Protein AF-A0A3A9SSH8-F1 (afdb_monomer_lite)

Sequence (149 aa):
MSDRKIDELQKLYDNPKVGTLVQEICEYYATQDGYEDNSYRDEIEPHEIVESVYGLFCLQSREQILDEFAVVQKRYPALYESVRNLSSTLLINMDYHSLEEEYARKIADYAKDTSKEEVLSHTDSFSRSSKSLSEAVDRFYSWLHSRSR

pLDDT: mean 89.4, std 11.6, range [49.56, 97.56]

Foldseek 3Di:
DDPLLVVLLVVLVVDPLADPLLSVVLVVLVVVVVCPDPPCPPPPDDPLLVLLLSLLLCLVVVVSSLSNLVVCCVRPVVSSVSCVVSSVVSVVCPPCVVVLLVSLVVLQVQFAPRDSVNLNVLSNVLCVPDPHSVSSSVVSVVVRVVGND

Radius of gyration: 15.21 Å; chains: 1; bounding box: 33×29×39 Å

Secondary structure (DSSP, 8-state):
--HHHHHHHHHHHT-TTS-HHHHHHHHHHHHHTT-TT-GGGG-SS-HHHHHHHHHHHHHHTHHHHHHHHHHHHHH-HHHHHHHHHHHHHHHH-SSHHHHHHHHHHHHHHHSTT--HHHHHHHHHHHHHHSSSHHHHHHHHHHHHHTT--

Structure (mmCIF, N/CA/C/O backbone):
data_AF-A0A3A9SSH8-F1
#
_entry.id   AF-A0A3A9SSH8-F1
#
loop_
_atom_site.group_PDB
_atom_site.id
_atom_site.type_symbol
_atom_site.label_atom_id
_atom_site.label_alt_id
_atom_site.label_comp_id
_atom_site.label_asym_id
_atom_site.label_entity_id
_atom_site.label_seq_id
_atom_site.pdbx_PDB_ins_code
_atom_site.Cartn_x
_atom_site.Cartn_y
_atom_site.Cartn_z
_atom_site.occupancy
_atom_site.B_iso_or_equiv
_atom_site.auth_seq_id
_atom_site.auth_comp_id
_atom_site.auth_asym_id
_atom_site.auth_atom_id
_atom_site.pdbx_PDB_model_num
ATOM 1 N N . MET A 1 1 ? -6.249 -8.237 -17.687 1.00 70.44 1 MET A N 1
ATOM 2 C CA . MET A 1 1 ? -4.834 -7.820 -17.545 1.00 70.44 1 MET A CA 1
ATOM 3 C C . MET A 1 1 ? -4.120 -8.091 -18.868 1.00 70.44 1 MET A C 1
ATOM 5 O O . MET A 1 1 ? -4.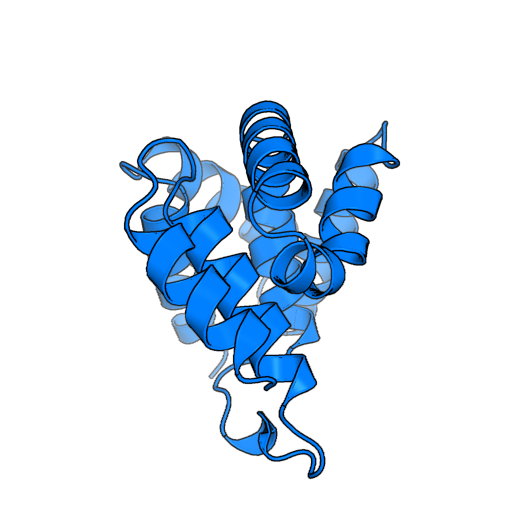424 -9.106 -19.478 1.00 70.44 1 MET A O 1
ATOM 9 N N . SER A 1 2 ? -3.243 -7.205 -19.356 1.00 79.62 2 SER A N 1
ATOM 10 C CA . SER A 1 2 ? -2.524 -7.426 -20.627 1.00 79.62 2 SER A CA 1
ATOM 11 C C . SER A 1 2 ? -1.293 -8.322 -20.446 1.00 79.62 2 SER A C 1
ATOM 13 O O . SER A 1 2 ? -0.637 -8.245 -19.408 1.00 79.62 2 SER A O 1
ATOM 15 N N . ASP A 1 3 ? -0.927 -9.098 -21.474 1.00 83.00 3 ASP A N 1
ATOM 16 C CA . ASP A 1 3 ? 0.256 -9.985 -21.461 1.00 83.00 3 ASP A CA 1
ATOM 17 C C . ASP A 1 3 ? 1.534 -9.246 -21.043 1.00 83.00 3 ASP A C 1
ATOM 19 O O . ASP A 1 3 ? 2.348 -9.743 -20.272 1.00 83.00 3 ASP A O 1
ATOM 23 N N . ARG A 1 4 ? 1.663 -7.984 -21.469 1.00 87.94 4 ARG A N 1
ATOM 24 C CA . ARG A 1 4 ? 2.789 -7.126 -21.096 1.00 87.94 4 ARG A CA 1
ATOM 25 C C . ARG A 1 4 ? 2.866 -6.853 -19.589 1.00 87.94 4 ARG A C 1
ATOM 27 O O . ARG A 1 4 ? 3.969 -6.807 -19.054 1.00 87.94 4 ARG A O 1
ATOM 34 N N . LYS A 1 5 ? 1.732 -6.644 -18.910 1.00 89.81 5 LYS A N 1
ATOM 35 C CA . LYS A 1 5 ? 1.704 -6.438 -17.451 1.00 89.81 5 LYS A CA 1
ATOM 36 C C . LYS A 1 5 ? 2.063 -7.726 -16.714 1.00 89.81 5 LYS A C 1
ATOM 38 O O . LYS A 1 5 ? 2.830 -7.662 -15.763 1.00 89.81 5 LYS A O 1
ATOM 43 N N . ILE A 1 6 ? 1.582 -8.877 -17.191 1.00 89.56 6 ILE A N 1
ATOM 44 C CA . ILE A 1 6 ? 1.922 -10.196 -16.630 1.00 89.56 6 ILE A CA 1
ATOM 45 C C . ILE A 1 6 ? 3.436 -10.441 -16.721 1.00 89.56 6 ILE A C 1
ATOM 47 O O . ILE A 1 6 ? 4.071 -10.771 -15.720 1.00 89.56 6 ILE A O 1
ATOM 51 N N . ASP A 1 7 ? 4.032 -10.202 -17.892 1.00 92.69 7 ASP A N 1
ATOM 52 C CA . ASP A 1 7 ? 5.477 -10.344 -18.107 1.00 92.69 7 ASP A CA 1
ATOM 53 C C . ASP A 1 7 ? 6.304 -9.400 -17.223 1.00 92.69 7 ASP A C 1
ATOM 55 O O . ASP A 1 7 ? 7.374 -9.762 -16.727 1.00 92.69 7 ASP A O 1
ATOM 59 N N . GLU A 1 8 ? 5.855 -8.152 -17.067 1.00 95.50 8 GLU A N 1
ATOM 60 C CA . GLU A 1 8 ? 6.511 -7.179 -16.193 1.00 95.50 8 GLU A CA 1
ATOM 61 C C . GLU A 1 8 ? 6.380 -7.578 -14.713 1.00 95.50 8 GLU A C 1
ATOM 63 O O . GLU A 1 8 ? 7.349 -7.412 -13.973 1.00 95.50 8 GLU A O 1
ATOM 68 N N . LEU A 1 9 ? 5.251 -8.169 -14.299 1.00 94.25 9 LEU A N 1
ATOM 69 C CA . LEU A 1 9 ? 4.996 -8.597 -12.918 1.00 94.25 9 LEU A CA 1
ATOM 70 C C . LEU A 1 9 ? 5.882 -9.775 -12.520 1.00 94.25 9 LEU A C 1
ATOM 72 O O . LEU A 1 9 ? 6.532 -9.731 -11.479 1.00 94.25 9 LEU A O 1
ATOM 76 N N . GLN A 1 10 ? 6.026 -10.768 -13.400 1.00 94.06 10 GLN A N 1
ATOM 77 C CA . GLN A 1 10 ? 6.967 -11.873 -13.189 1.00 94.06 10 GLN A CA 1
ATOM 78 C C . GLN A 1 10 ? 8.399 -11.364 -12.973 1.00 94.06 10 GLN A C 1
ATOM 80 O O . GLN A 1 10 ? 9.085 -11.783 -12.046 1.00 94.06 10 GLN A O 1
ATOM 85 N N . LYS A 1 11 ? 8.837 -10.391 -13.783 1.00 95.88 11 LYS A N 1
ATOM 86 C CA . LYS A 1 11 ? 10.169 -9.774 -13.651 1.00 95.88 11 LYS A CA 1
ATOM 87 C C . LYS A 1 11 ? 10.299 -8.858 -12.433 1.00 95.88 11 LYS A C 1
ATOM 89 O O . LYS A 1 11 ? 11.426 -8.510 -12.069 1.00 95.88 11 LYS A O 1
ATOM 94 N N . LEU A 1 12 ? 9.188 -8.379 -11.878 1.00 96.38 12 LEU A N 1
ATOM 95 C CA . LEU A 1 12 ? 9.169 -7.530 -10.694 1.00 96.38 12 LEU A CA 1
ATOM 96 C C . LEU A 1 12 ? 9.462 -8.355 -9.438 1.00 96.38 12 LEU A C 1
ATOM 98 O O . LEU A 1 12 ? 10.290 -7.921 -8.639 1.00 96.38 12 LEU A O 1
ATOM 102 N N . TYR A 1 13 ? 8.860 -9.543 -9.305 1.00 94.75 13 TYR A N 1
ATOM 103 C CA . TYR A 1 13 ? 9.079 -10.433 -8.156 1.00 94.75 13 TYR A CA 1
ATOM 104 C C . TYR A 1 13 ? 10.546 -10.843 -7.986 1.00 94.75 13 TYR A C 1
ATOM 106 O O . TYR A 1 13 ? 11.044 -10.931 -6.865 1.00 94.75 13 TYR A O 1
ATOM 114 N N . ASP A 1 14 ? 11.270 -11.006 -9.096 1.00 94.12 14 ASP A N 1
ATOM 115 C CA . ASP A 1 14 ? 12.699 -11.339 -9.089 1.00 94.12 14 ASP A CA 1
ATOM 116 C C . ASP A 1 14 ? 13.620 -10.126 -8.836 1.00 94.12 14 ASP A C 1
ATOM 118 O O . ASP A 1 14 ? 14.847 -10.269 -8.801 1.00 94.12 14 ASP A O 1
ATOM 122 N N . ASN A 1 15 ? 13.085 -8.905 -8.703 1.00 94.38 15 ASN A N 1
ATOM 123 C CA . ASN A 1 15 ? 13.900 -7.701 -8.569 1.00 94.38 15 ASN A CA 1
ATOM 124 C C . ASN A 1 15 ? 14.200 -7.377 -7.095 1.00 94.38 15 ASN A C 1
ATOM 126 O O . ASN A 1 15 ? 13.335 -6.852 -6.397 1.00 94.38 15 ASN A O 1
ATOM 130 N N . PRO A 1 16 ? 15.455 -7.539 -6.630 1.00 94.00 16 PRO A N 1
ATOM 131 C CA . PRO A 1 16 ? 15.810 -7.329 -5.225 1.00 94.00 16 PRO A CA 1
ATOM 132 C C . PRO A 1 16 ? 15.789 -5.853 -4.798 1.00 94.00 16 PRO A C 1
ATOM 134 O O . PRO A 1 16 ? 16.037 -5.551 -3.636 1.00 94.00 16 PRO A O 1
ATOM 137 N N . LYS A 1 17 ? 15.572 -4.920 -5.736 1.00 95.25 17 LYS A N 1
ATOM 138 C CA . LYS A 1 17 ? 15.460 -3.482 -5.455 1.00 95.25 17 LYS A CA 1
ATOM 139 C C . LYS A 1 17 ? 14.031 -3.028 -5.180 1.00 95.25 17 LYS A C 1
ATOM 141 O O . LYS A 1 17 ? 13.840 -1.840 -4.959 1.00 95.25 17 LYS A O 1
ATOM 146 N N . VAL A 1 18 ? 13.054 -3.925 -5.280 1.00 96.19 18 VAL A N 1
ATOM 147 C CA . VAL A 1 18 ? 11.651 -3.637 -4.987 1.00 96.19 18 VAL A CA 1
ATOM 148 C C . VAL A 1 18 ? 11.223 -4.573 -3.868 1.00 96.19 18 VAL A C 1
ATOM 150 O O . VAL A 1 18 ? 11.347 -5.788 -4.005 1.00 96.19 18 VAL A O 1
ATOM 153 N N . GLY A 1 19 ? 10.778 -4.006 -2.752 1.00 94.56 19 GLY A N 1
ATOM 154 C CA . GLY A 1 19 ? 10.329 -4.746 -1.587 1.00 94.56 19 GLY A CA 1
ATOM 155 C C . GLY A 1 19 ? 8.962 -5.382 -1.813 1.00 94.56 19 GLY A C 1
ATOM 156 O O . GLY A 1 19 ? 8.176 -4.936 -2.649 1.00 94.56 19 GLY A O 1
ATOM 157 N N . THR A 1 20 ? 8.663 -6.418 -1.031 1.00 95.50 20 THR A N 1
ATOM 158 C CA . THR A 1 20 ? 7.446 -7.232 -1.177 1.00 95.50 20 THR A CA 1
ATOM 159 C C . THR A 1 20 ? 6.165 -6.398 -1.156 1.00 95.50 20 THR A C 1
ATOM 161 O O . THR A 1 20 ? 5.290 -6.633 -1.976 1.00 95.50 20 THR A O 1
ATOM 164 N N . LEU A 1 21 ? 6.084 -5.357 -0.317 1.00 96.19 21 LEU A N 1
ATOM 165 C CA . LEU A 1 21 ? 4.907 -4.480 -0.279 1.00 96.19 21 LEU A CA 1
ATOM 166 C C . LEU A 1 21 ? 4.652 -3.790 -1.630 1.00 96.19 21 L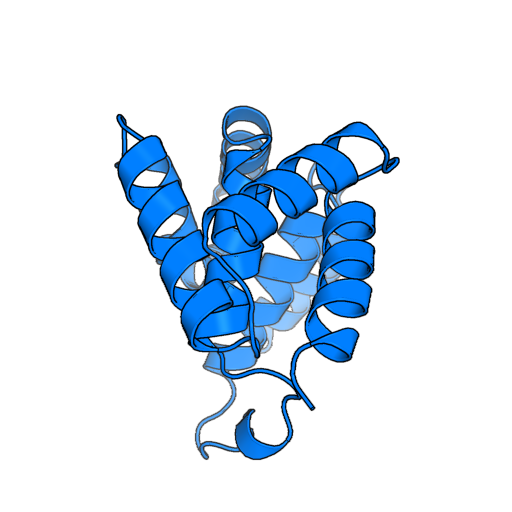EU A C 1
ATOM 168 O O . LEU A 1 21 ? 3.524 -3.752 -2.107 1.00 96.19 21 LEU A O 1
ATOM 172 N N . VAL A 1 22 ? 5.687 -3.244 -2.276 1.00 97.06 22 VAL A N 1
ATOM 173 C CA . VAL A 1 22 ? 5.515 -2.591 -3.584 1.00 97.06 22 VAL A CA 1
ATOM 174 C C . VAL A 1 22 ? 5.190 -3.619 -4.667 1.00 97.06 22 VAL A C 1
ATOM 176 O O . VAL A 1 22 ? 4.432 -3.305 -5.583 1.00 97.06 22 VAL A O 1
ATOM 179 N N . GLN A 1 23 ? 5.707 -4.846 -4.554 1.00 96.62 23 GLN A N 1
ATOM 180 C CA . GLN A 1 23 ? 5.330 -5.949 -5.443 1.00 96.62 23 GLN A CA 1
ATOM 181 C C . GLN A 1 23 ? 3.837 -6.293 -5.307 1.00 96.62 23 GLN A C 1
ATOM 183 O O . GLN A 1 23 ? 3.141 -6.321 -6.320 1.00 96.62 23 GLN A O 1
ATOM 188 N N . GLU A 1 24 ? 3.342 -6.465 -4.077 1.00 94.94 24 GLU A N 1
ATOM 189 C CA . GLU A 1 24 ? 1.926 -6.721 -3.764 1.00 94.94 24 GLU A CA 1
ATOM 190 C C . GLU A 1 24 ? 1.018 -5.600 -4.279 1.00 94.94 24 GLU A C 1
ATOM 192 O O . GLU A 1 24 ? 0.015 -5.859 -4.938 1.00 94.94 24 GLU A O 1
ATOM 197 N N . ILE A 1 25 ? 1.398 -4.338 -4.055 1.00 95.62 25 ILE A N 1
ATOM 198 C CA . ILE A 1 25 ? 0.650 -3.181 -4.562 1.00 95.62 25 ILE A CA 1
ATOM 199 C C . ILE A 1 25 ? 0.605 -3.197 -6.096 1.00 95.62 25 ILE A C 1
ATOM 201 O O . ILE A 1 25 ? -0.450 -2.972 -6.688 1.00 95.62 25 ILE A O 1
ATOM 205 N N . CYS A 1 26 ? 1.728 -3.472 -6.767 1.00 95.06 26 CYS A N 1
ATOM 206 C CA . CYS A 1 26 ? 1.750 -3.556 -8.229 1.00 95.06 26 CYS A CA 1
ATOM 207 C C . CYS A 1 26 ? 0.852 -4.682 -8.752 1.00 95.06 26 CYS A C 1
ATOM 209 O O . CYS A 1 26 ? 0.164 -4.485 -9.752 1.00 95.06 26 CYS A O 1
ATOM 211 N N . GLU A 1 27 ? 0.840 -5.838 -8.088 1.00 94.00 27 GLU A N 1
ATOM 212 C CA . GLU A 1 27 ? -0.051 -6.952 -8.415 1.00 94.00 27 GLU A CA 1
ATOM 213 C C . GLU A 1 27 ? -1.524 -6.569 -8.237 1.00 94.00 27 GLU A C 1
ATOM 215 O O . GLU A 1 27 ? -2.314 -6.719 -9.174 1.00 94.00 27 GLU A O 1
ATOM 220 N N . TYR A 1 28 ? -1.883 -6.012 -7.078 1.00 92.38 28 TYR A N 1
ATOM 221 C CA . TYR A 1 28 ? -3.247 -5.593 -6.758 1.00 92.38 28 TYR A CA 1
ATOM 222 C C . TYR A 1 28 ? -3.804 -4.627 -7.814 1.00 92.38 28 TYR A C 1
ATOM 224 O O . TYR A 1 28 ? -4.794 -4.926 -8.480 1.00 92.38 28 TYR A O 1
ATOM 232 N N . TYR A 1 29 ? -3.118 -3.512 -8.077 1.00 91.31 29 TYR A N 1
ATOM 233 C CA . TYR A 1 29 ? -3.609 -2.527 -9.050 1.00 91.31 29 TYR A CA 1
ATOM 234 C C . TYR A 1 29 ? -3.582 -3.051 -10.496 1.00 91.31 29 TYR A C 1
ATOM 236 O O . TYR A 1 29 ? -4.448 -2.717 -11.305 1.00 91.31 29 TYR A O 1
ATOM 244 N N . ALA A 1 30 ? -2.604 -3.884 -10.865 1.00 91.00 30 ALA A N 1
ATOM 245 C CA . ALA A 1 30 ? -2.535 -4.409 -12.227 1.00 91.00 30 ALA A CA 1
ATOM 246 C C . ALA A 1 30 ? -3.611 -5.472 -12.509 1.00 91.00 30 ALA A C 1
ATOM 248 O O . ALA A 1 30 ? -4.021 -5.633 -13.666 1.00 91.00 30 ALA A O 1
ATOM 249 N N . THR A 1 31 ? -4.049 -6.212 -11.484 1.00 86.50 31 THR A N 1
ATOM 250 C CA . THR A 1 31 ? -5.136 -7.197 -11.598 1.00 86.50 31 THR A CA 1
ATOM 251 C C . THR A 1 31 ? -6.501 -6.515 -11.646 1.00 86.50 31 THR A C 1
ATOM 253 O O . THR A 1 31 ? -7.344 -6.946 -12.436 1.00 86.50 31 THR A O 1
ATOM 256 N N . GLN A 1 32 ? -6.675 -5.390 -10.940 1.00 78.69 32 GLN A N 1
ATOM 257 C CA . GLN A 1 32 ? -7.874 -4.549 -11.019 1.00 78.69 32 GLN A CA 1
ATOM 258 C C . GLN A 1 32 ? -8.205 -4.082 -12.443 1.00 78.69 32 GLN A C 1
ATOM 260 O O . GLN A 1 32 ? -9.338 -4.234 -12.895 1.00 78.69 32 GLN A O 1
ATOM 265 N N . ASP A 1 33 ? -7.204 -3.635 -13.210 1.00 65.44 33 ASP A N 1
ATOM 266 C CA . ASP A 1 33 ? -7.374 -3.233 -14.619 1.00 65.44 33 ASP A CA 1
ATOM 267 C C . ASP A 1 33 ? -7.890 -4.365 -15.539 1.00 65.44 33 ASP A C 1
ATOM 269 O O . ASP A 1 33 ? -8.171 -4.144 -16.717 1.00 65.44 33 ASP A O 1
ATOM 273 N N . GLY A 1 34 ? -7.932 -5.610 -15.055 1.00 56.38 34 GLY A N 1
ATOM 274 C CA . GLY A 1 34 ? -8.396 -6.777 -15.798 1.00 56.38 34 GLY A CA 1
ATOM 275 C C . GLY A 1 34 ? -9.860 -7.154 -15.603 1.00 56.38 34 GLY A C 1
ATOM 276 O O . GLY A 1 34 ? -10.337 -8.011 -16.344 1.00 56.38 34 GLY A O 1
ATOM 277 N N . TYR A 1 35 ? -10.553 -6.565 -14.635 1.00 56.03 35 TYR A N 1
ATOM 278 C CA . TYR A 1 35 ? -11.917 -6.944 -14.291 1.00 56.03 35 TYR A CA 1
ATOM 279 C C . TYR A 1 35 ? -12.925 -6.053 -15.025 1.00 56.03 35 TYR A C 1
ATOM 281 O O . TYR A 1 35 ? -13.420 -5.055 -14.505 1.00 56.03 35 TYR A O 1
ATOM 289 N N . GLU A 1 36 ? -13.265 -6.441 -16.253 1.00 51.00 36 GLU A N 1
ATOM 290 C CA . GLU A 1 36 ? -14.314 -5.772 -17.038 1.00 51.00 36 GLU A CA 1
ATOM 291 C C . GLU A 1 36 ? -15.735 -6.000 -16.470 1.00 51.00 36 GLU A C 1
ATOM 293 O O . GLU A 1 36 ? -16.664 -5.311 -16.884 1.00 51.00 36 GLU A O 1
ATOM 298 N N . ASP A 1 37 ? -15.918 -6.911 -15.499 1.00 53.62 37 ASP A N 1
ATOM 299 C CA . ASP A 1 37 ? -17.244 -7.435 -15.118 1.00 53.62 37 ASP A CA 1
ATOM 300 C C . ASP A 1 37 ? -17.611 -7.309 -13.620 1.00 53.62 37 ASP A C 1
ATOM 302 O O . ASP A 1 37 ? -18.478 -8.018 -13.113 1.00 53.62 37 ASP A O 1
ATOM 306 N N . ASN A 1 38 ? -16.976 -6.396 -12.873 1.00 52.44 38 ASN A N 1
ATOM 307 C CA . ASN A 1 38 ? -17.255 -6.170 -11.439 1.00 52.44 38 ASN A CA 1
ATOM 308 C C . ASN A 1 38 ? -17.148 -7.427 -10.539 1.00 52.44 38 ASN A C 1
ATOM 310 O O . ASN A 1 38 ? -17.779 -7.489 -9.480 1.00 52.44 38 ASN A O 1
ATOM 314 N N . SER A 1 39 ? -16.354 -8.431 -10.922 1.00 51.72 39 SER A N 1
ATOM 315 C CA . SER A 1 39 ? -16.167 -9.680 -10.163 1.00 51.72 39 SER A CA 1
ATOM 316 C C . SER A 1 39 ? -15.342 -9.531 -8.875 1.00 51.72 39 SER A C 1
ATOM 318 O O . SER A 1 39 ? -15.104 -10.513 -8.186 1.00 51.72 39 SER A O 1
ATOM 320 N N . TYR A 1 40 ? -15.007 -8.303 -8.477 1.00 54.53 40 TYR A N 1
ATOM 321 C CA . TYR A 1 40 ? -14.432 -7.948 -7.172 1.00 54.53 40 TYR A CA 1
ATOM 322 C C . TYR A 1 40 ? -15.337 -8.282 -5.970 1.00 54.53 40 TYR A C 1
ATOM 324 O O . TYR A 1 40 ? -14.962 -8.092 -4.820 1.00 54.53 40 TYR A O 1
ATOM 332 N N . ARG A 1 41 ? -16.566 -8.755 -6.223 1.00 49.56 41 ARG A N 1
ATOM 333 C CA . ARG A 1 41 ? -17.560 -9.116 -5.199 1.00 49.56 41 ARG A CA 1
ATOM 334 C C . ARG A 1 41 ? -17.143 -10.280 -4.294 1.00 49.56 41 ARG A C 1
ATOM 336 O O . ARG A 1 41 ? -17.796 -10.469 -3.272 1.00 49.56 41 ARG A O 1
ATOM 343 N N . ASP A 1 42 ? -16.100 -11.019 -4.664 1.00 52.16 42 ASP A N 1
ATOM 344 C CA . ASP A 1 42 ? -15.536 -12.105 -3.855 1.00 52.16 42 ASP A CA 1
ATOM 345 C C . ASP A 1 42 ? -14.312 -11.666 -3.020 1.00 52.16 42 ASP A C 1
ATOM 347 O O . ASP A 1 42 ? -13.760 -12.482 -2.278 1.00 52.16 42 ASP A O 1
ATOM 351 N N . GLU A 1 43 ? -13.877 -10.401 -3.108 1.00 62.62 43 GLU A N 1
ATOM 352 C CA . GLU A 1 43 ? -12.819 -9.868 -2.240 1.00 62.62 43 GLU A CA 1
ATOM 353 C C . GLU A 1 43 ? -13.335 -9.691 -0.804 1.00 62.62 43 GLU A C 1
ATOM 355 O O . GLU A 1 43 ? -14.478 -9.291 -0.573 1.00 62.62 43 GLU A O 1
ATOM 360 N N . ILE A 1 44 ? -12.493 -10.036 0.177 1.00 73.44 44 ILE A N 1
ATOM 361 C CA . ILE A 1 44 ? -12.857 -10.013 1.604 1.00 73.44 44 ILE A CA 1
ATOM 362 C C . ILE A 1 44 ? -13.132 -8.564 2.052 1.00 73.44 44 ILE A C 1
ATOM 364 O O . ILE A 1 44 ? -14.087 -8.308 2.790 1.00 73.44 44 ILE A O 1
ATOM 368 N N . GLU A 1 45 ? -12.347 -7.610 1.544 1.00 82.81 45 GLU A N 1
ATOM 369 C CA . GLU A 1 45 ? -12.474 -6.179 1.805 1.00 82.81 45 GLU A CA 1
ATOM 370 C C . GLU A 1 45 ? -12.937 -5.406 0.562 1.00 82.81 45 GLU A C 1
ATOM 372 O O . GLU A 1 45 ? -12.539 -5.726 -0.556 1.00 82.81 45 GLU A O 1
ATOM 377 N N . PRO A 1 46 ? -13.696 -4.307 0.735 1.00 87.38 46 PRO A N 1
ATOM 378 C CA . PRO A 1 46 ? -13.897 -3.335 -0.333 1.00 87.38 46 PRO A CA 1
ATOM 379 C C . PRO A 1 46 ? -12.569 -2.695 -0.764 1.00 87.38 46 PRO A C 1
ATOM 381 O O . PRO A 1 46 ? -11.740 -2.364 0.085 1.00 87.38 46 PRO A O 1
ATOM 384 N N . HIS A 1 47 ? -12.409 -2.404 -2.058 1.00 87.62 47 HIS A N 1
ATOM 385 C CA . HIS A 1 47 ? -11.188 -1.784 -2.595 1.00 87.62 47 HIS A CA 1
ATOM 386 C C . HIS A 1 47 ? -10.767 -0.505 -1.878 1.00 87.62 47 HIS A C 1
ATOM 388 O O . HIS A 1 47 ? -9.586 -0.310 -1.624 1.00 87.62 47 HIS A O 1
ATOM 394 N N . GLU A 1 48 ? -11.721 0.349 -1.502 1.00 89.69 48 GLU A N 1
ATOM 395 C CA . GLU A 1 48 ? -11.423 1.584 -0.770 1.00 89.69 48 GLU A CA 1
ATOM 396 C C . GLU A 1 48 ? -10.684 1.308 0.551 1.00 89.69 48 GLU A C 1
ATOM 398 O O . GLU A 1 48 ? -9.832 2.096 0.966 1.00 89.69 48 GLU A O 1
ATOM 403 N N . ILE A 1 49 ? -10.964 0.170 1.192 1.00 93.19 49 ILE A N 1
ATOM 404 C CA . ILE A 1 49 ? -10.301 -0.257 2.426 1.00 93.19 49 ILE A CA 1
ATOM 405 C C . ILE A 1 49 ? -8.913 -0.801 2.116 1.00 93.19 49 ILE A C 1
ATOM 407 O O . ILE A 1 49 ? -7.954 -0.378 2.756 1.00 93.19 49 ILE A O 1
ATOM 411 N N . VAL A 1 50 ? -8.785 -1.659 1.101 1.00 92.88 50 VAL A N 1
ATOM 412 C CA . VAL A 1 50 ? -7.487 -2.206 0.674 1.00 92.88 50 VAL A CA 1
ATOM 413 C C . VAL A 1 50 ? -6.521 -1.088 0.272 1.00 92.88 50 VAL A C 1
ATOM 415 O O . VAL A 1 50 ? -5.383 -1.033 0.740 1.00 92.88 50 VAL A O 1
ATOM 418 N N . GLU A 1 51 ? -6.990 -0.134 -0.532 1.00 93.81 51 GLU A N 1
ATOM 419 C CA . GLU A 1 51 ? -6.213 1.032 -0.954 1.00 93.81 51 GLU A CA 1
ATOM 420 C C . GLU A 1 51 ? -5.836 1.933 0.225 1.00 93.81 51 GLU A C 1
ATOM 422 O O . GLU A 1 51 ? -4.707 2.425 0.277 1.00 93.81 51 GLU A O 1
ATOM 427 N N . SER A 1 52 ? -6.739 2.115 1.196 1.00 95.31 52 SER A N 1
ATOM 428 C CA . SER A 1 52 ? -6.452 2.884 2.415 1.00 95.31 52 SER A CA 1
ATOM 429 C C . SER A 1 52 ? -5.399 2.199 3.288 1.00 95.31 52 SER A C 1
ATOM 431 O O . SER A 1 52 ? -4.519 2.873 3.825 1.00 95.31 52 SER A O 1
ATOM 433 N N . VAL A 1 53 ? -5.437 0.866 3.401 1.00 96.12 53 VAL A N 1
ATOM 434 C CA . VAL A 1 53 ? -4.417 0.088 4.120 1.00 96.12 53 VAL A CA 1
ATOM 435 C C . VAL A 1 53 ? -3.065 0.239 3.431 1.00 96.12 53 VAL A C 1
ATOM 437 O O . VAL A 1 53 ? -2.099 0.652 4.073 1.00 96.12 53 VAL A O 1
ATOM 440 N N . TYR A 1 54 ? -2.981 -0.009 2.122 1.00 95.75 54 TYR A N 1
ATOM 441 C CA . TYR A 1 54 ? -1.726 0.178 1.390 1.00 95.75 54 TYR A CA 1
ATOM 442 C C . TYR A 1 54 ? -1.217 1.615 1.480 1.00 95.75 54 TYR A C 1
ATOM 444 O O . TYR A 1 54 ? -0.033 1.826 1.731 1.00 95.75 54 TYR A O 1
ATOM 452 N N . GLY A 1 55 ? -2.108 2.601 1.366 1.00 95.00 55 GLY A N 1
ATOM 453 C CA . GLY A 1 55 ? -1.788 4.008 1.560 1.00 95.00 55 GLY A CA 1
ATOM 454 C C . GLY A 1 55 ? -1.142 4.282 2.919 1.00 95.00 55 GLY A C 1
ATOM 455 O O . GLY A 1 55 ? -0.064 4.876 2.965 1.00 95.00 55 GLY A O 1
ATOM 456 N N . LEU A 1 56 ? -1.741 3.800 4.014 1.00 95.38 56 LEU A N 1
ATOM 457 C CA . LEU A 1 56 ? -1.190 3.949 5.366 1.00 95.38 56 LEU A CA 1
ATOM 458 C C . LEU A 1 56 ? 0.196 3.326 5.509 1.00 95.38 56 LEU A C 1
ATOM 460 O O . LEU A 1 56 ? 1.105 3.978 6.021 1.00 95.38 56 LEU A O 1
ATOM 464 N N . PHE A 1 57 ? 0.381 2.090 5.044 1.00 96.06 57 PHE A N 1
ATOM 465 C CA . PHE A 1 57 ? 1.667 1.402 5.165 1.00 96.06 57 PHE A CA 1
ATOM 466 C C . PHE A 1 57 ? 2.744 2.007 4.264 1.00 96.06 57 PHE A C 1
ATOM 468 O O . PHE A 1 57 ? 3.905 2.090 4.667 1.00 96.06 57 PHE A O 1
ATOM 475 N N . CYS A 1 58 ? 2.373 2.528 3.091 1.00 95.50 58 CYS A N 1
ATOM 476 C CA . CYS A 1 58 ? 3.287 3.310 2.268 1.00 95.50 58 CYS A CA 1
ATOM 477 C C . CYS A 1 58 ? 3.787 4.565 2.996 1.00 95.50 58 CYS A C 1
ATOM 479 O O . CYS A 1 58 ? 4.959 4.915 2.863 1.00 95.50 58 CYS A O 1
ATOM 481 N N . LEU A 1 59 ? 2.932 5.233 3.780 1.00 93.94 59 LEU A N 1
ATOM 482 C CA . LEU A 1 59 ? 3.321 6.427 4.534 1.00 93.94 59 LEU A CA 1
ATOM 483 C C . LEU A 1 59 ? 4.346 6.130 5.640 1.00 93.94 59 LEU A C 1
ATOM 485 O O . LEU A 1 59 ? 5.193 6.981 5.909 1.00 93.94 59 LEU A O 1
ATOM 489 N N . GLN A 1 60 ? 4.359 4.914 6.198 1.00 93.81 60 GLN A N 1
ATOM 490 C CA . GLN A 1 60 ? 5.312 4.512 7.247 1.00 93.81 60 GLN A CA 1
ATOM 491 C C . GLN A 1 60 ? 6.769 4.439 6.762 1.00 93.81 60 GLN A C 1
ATOM 493 O O . GLN A 1 60 ? 7.703 4.513 7.559 1.00 93.81 60 GLN A O 1
ATOM 498 N N . SER A 1 61 ? 7.007 4.291 5.457 1.00 92.25 61 SER A N 1
ATOM 499 C CA . SER A 1 61 ? 8.356 4.345 4.865 1.00 92.25 61 SER A CA 1
ATOM 500 C C . SER A 1 61 ? 8.335 5.037 3.507 1.00 92.25 61 SER A C 1
ATOM 502 O O . SER A 1 61 ? 8.885 4.549 2.521 1.00 92.25 61 SER A O 1
ATOM 504 N N . ARG A 1 62 ? 7.685 6.204 3.467 1.00 92.38 62 ARG A N 1
ATOM 505 C CA . ARG A 1 62 ? 7.373 6.949 2.241 1.00 92.38 62 ARG A CA 1
ATOM 506 C C . ARG A 1 62 ? 8.555 7.122 1.290 1.00 92.38 62 ARG A C 1
ATOM 508 O O . ARG A 1 62 ? 8.391 6.898 0.098 1.00 92.38 62 ARG A O 1
ATOM 515 N N . GLU A 1 63 ? 9.721 7.531 1.787 1.00 92.94 63 GLU A N 1
ATOM 516 C CA . GLU A 1 63 ? 10.905 7.761 0.942 1.00 92.94 63 GLU A CA 1
ATOM 517 C C . GLU A 1 63 ? 11.361 6.474 0.249 1.00 92.94 63 GLU A C 1
ATOM 519 O O . GLU A 1 63 ? 11.496 6.451 -0.972 1.00 92.94 63 GLU A O 1
ATOM 524 N N . GLN A 1 64 ? 11.490 5.384 1.010 1.00 94.44 64 GLN A N 1
ATOM 525 C CA . GLN A 1 64 ? 11.838 4.074 0.465 1.00 94.44 64 GLN A CA 1
ATOM 526 C C . GLN A 1 64 ? 10.808 3.617 -0.578 1.00 94.44 64 GLN A C 1
ATOM 528 O O . GLN A 1 64 ? 11.174 3.176 -1.663 1.00 94.44 64 GLN A O 1
ATOM 533 N N . ILE A 1 65 ? 9.518 3.756 -0.275 1.00 96.19 65 ILE A N 1
ATOM 534 C CA . ILE A 1 65 ? 8.437 3.351 -1.179 1.00 96.19 65 ILE A CA 1
ATOM 535 C C . ILE A 1 65 ? 8.449 4.174 -2.474 1.00 96.19 65 ILE A C 1
ATOM 537 O O . ILE A 1 65 ? 8.253 3.626 -3.559 1.00 96.19 65 ILE A O 1
ATOM 541 N N . LEU A 1 66 ? 8.708 5.482 -2.395 1.00 95.38 66 LEU A N 1
ATOM 542 C CA . LEU A 1 66 ? 8.834 6.342 -3.574 1.00 95.38 66 LEU A CA 1
ATOM 543 C C . LEU A 1 66 ? 10.062 5.979 -4.423 1.00 95.38 66 LEU A C 1
ATOM 545 O O . LEU A 1 66 ? 9.958 5.963 -5.651 1.00 95.38 66 LEU A O 1
ATOM 549 N N . ASP A 1 67 ? 11.190 5.634 -3.796 1.00 96.62 67 ASP A N 1
ATOM 550 C CA . ASP A 1 67 ? 12.382 5.144 -4.498 1.00 96.62 67 ASP A CA 1
ATOM 551 C C . ASP A 1 67 ? 12.103 3.822 -5.228 1.00 96.62 67 ASP A C 1
ATOM 553 O O . ASP A 1 67 ? 12.480 3.646 -6.392 1.00 96.62 67 ASP A O 1
ATOM 557 N N . GLU A 1 68 ? 11.388 2.901 -4.580 1.00 97.31 68 GLU A N 1
ATOM 558 C CA . GLU A 1 68 ? 10.951 1.644 -5.186 1.00 97.31 68 GLU A CA 1
ATOM 559 C C . GLU A 1 68 ? 9.988 1.896 -6.358 1.00 97.31 68 GLU A C 1
ATOM 561 O O . GLU A 1 68 ? 10.194 1.354 -7.448 1.00 97.31 68 GLU A O 1
ATOM 566 N N . PHE A 1 69 ? 9.009 2.798 -6.214 1.00 97.38 69 PHE A N 1
ATOM 567 C CA . PHE A 1 69 ? 8.138 3.198 -7.324 1.00 97.38 69 PHE A CA 1
ATOM 568 C C . PHE A 1 69 ? 8.902 3.849 -8.481 1.00 97.38 69 PHE A C 1
ATOM 570 O O . PHE A 1 69 ? 8.543 3.625 -9.637 1.00 97.38 69 PHE A O 1
ATOM 577 N N . ALA A 1 70 ? 9.982 4.590 -8.223 1.00 96.94 70 ALA A N 1
ATOM 578 C CA . ALA A 1 70 ? 10.841 5.117 -9.283 1.00 96.94 70 ALA A CA 1
ATOM 579 C C . ALA A 1 70 ? 11.575 3.993 -10.043 1.00 96.94 70 ALA A C 1
ATOM 581 O O . ALA A 1 70 ? 11.757 4.072 -11.266 1.00 96.94 70 ALA A O 1
ATOM 582 N N . VAL A 1 71 ? 11.961 2.908 -9.356 1.00 97.56 71 VAL A N 1
ATOM 583 C CA . VAL A 1 71 ? 12.472 1.692 -10.015 1.00 97.56 71 VAL A CA 1
ATOM 584 C C . VAL A 1 71 ? 11.387 1.067 -10.889 1.00 97.56 71 VAL A C 1
ATOM 586 O O . VAL A 1 71 ? 11.683 0.718 -12.038 1.00 97.56 71 VAL A O 1
ATOM 589 N N . VAL A 1 72 ? 10.152 0.970 -10.381 1.00 97.31 72 VAL A N 1
ATOM 590 C CA . VAL A 1 72 ? 9.013 0.431 -11.136 1.00 97.31 72 VAL A CA 1
ATOM 591 C C . VAL A 1 72 ? 8.738 1.267 -12.381 1.00 97.31 72 VAL A C 1
ATOM 593 O O . VAL A 1 72 ? 8.749 0.726 -13.481 1.00 97.31 72 VAL A O 1
ATOM 596 N N . GLN A 1 73 ? 8.638 2.588 -12.248 1.00 97.38 73 GLN A N 1
ATOM 597 C CA . GLN A 1 73 ? 8.452 3.513 -13.366 1.00 97.38 73 GLN A CA 1
ATOM 598 C C . GLN A 1 73 ? 9.506 3.332 -14.464 1.00 97.38 73 GLN A C 1
ATOM 600 O O . GLN A 1 73 ? 9.193 3.343 -15.655 1.00 97.38 73 GLN A O 1
ATOM 605 N N . LYS A 1 74 ? 10.772 3.157 -14.072 1.00 97.00 74 LYS A N 1
ATOM 606 C CA . LYS A 1 74 ? 11.888 3.048 -15.014 1.00 97.00 74 LYS A CA 1
ATOM 607 C C . LYS A 1 74 ? 11.958 1.693 -15.719 1.00 97.00 74 LYS A C 1
ATOM 609 O O . LYS A 1 74 ? 12.411 1.636 -16.862 1.00 97.00 74 LYS A O 1
ATOM 614 N N . ARG A 1 75 ? 11.623 0.600 -15.026 1.00 96.56 75 ARG A N 1
ATOM 615 C CA . ARG A 1 75 ? 11.859 -0.777 -15.507 1.00 96.56 75 ARG A CA 1
ATOM 616 C C . ARG A 1 75 ? 10.597 -1.507 -15.956 1.00 96.56 75 ARG A C 1
ATOM 618 O O . ARG A 1 75 ? 10.701 -2.373 -16.820 1.00 96.56 75 ARG A O 1
ATOM 625 N N . TYR A 1 76 ? 9.452 -1.144 -15.396 1.00 96.50 76 TYR A N 1
ATOM 626 C CA . TYR A 1 76 ? 8.159 -1.802 -15.574 1.00 96.50 76 TYR A CA 1
ATOM 627 C C . TYR A 1 76 ? 7.068 -0.746 -15.825 1.00 96.50 76 TYR A C 1
ATOM 629 O O . TYR A 1 76 ? 6.169 -0.546 -15.005 1.00 96.50 76 TYR A O 1
ATOM 637 N N . PRO A 1 77 ? 7.170 0.016 -16.929 1.00 95.50 77 PRO A N 1
ATOM 638 C CA . PRO A 1 77 ? 6.292 1.154 -17.167 1.00 95.50 77 PRO A CA 1
ATOM 639 C C . PRO A 1 77 ? 4.825 0.751 -17.355 1.00 95.50 77 PRO A C 1
ATOM 641 O O . PRO A 1 77 ? 3.951 1.543 -17.022 1.00 95.50 77 PRO A O 1
ATOM 644 N N . ALA A 1 78 ? 4.526 -0.454 -17.862 1.00 93.44 78 ALA A N 1
ATOM 645 C CA . ALA A 1 78 ? 3.139 -0.887 -18.011 1.00 93.44 78 ALA A CA 1
ATOM 646 C C . ALA A 1 78 ? 2.500 -1.202 -16.653 1.00 93.44 78 ALA A C 1
ATOM 648 O O . ALA A 1 78 ? 1.319 -0.914 -16.478 1.00 93.44 78 ALA A O 1
ATOM 649 N N . LEU A 1 79 ? 3.267 -1.744 -15.699 1.00 93.69 79 LEU A N 1
ATOM 650 C CA . LEU A 1 79 ? 2.820 -1.872 -14.306 1.00 93.69 79 LEU A CA 1
ATOM 651 C C . LEU A 1 79 ? 2.715 -0.523 -13.603 1.00 93.69 79 LEU A C 1
ATOM 653 O O . LEU A 1 79 ? 1.758 -0.288 -12.870 1.00 93.69 79 LEU A O 1
ATOM 657 N N . TYR A 1 80 ? 3.678 0.372 -13.836 1.00 96.06 80 TYR A N 1
ATOM 658 C CA . TYR A 1 80 ? 3.685 1.677 -13.184 1.00 96.06 80 TYR A CA 1
ATOM 659 C C . TYR A 1 80 ? 2.417 2.483 -13.475 1.00 96.06 80 TYR A C 1
ATOM 661 O O . TYR A 1 80 ? 1.914 3.144 -12.574 1.00 96.06 80 TYR A O 1
ATOM 669 N N . GLU A 1 81 ? 1.866 2.405 -14.692 1.00 94.38 81 GLU A N 1
ATOM 670 C CA . GLU A 1 81 ? 0.607 3.093 -15.012 1.00 94.38 81 GLU A CA 1
ATOM 671 C C . GLU A 1 81 ? -0.542 2.689 -14.073 1.00 94.38 81 GLU A C 1
ATOM 673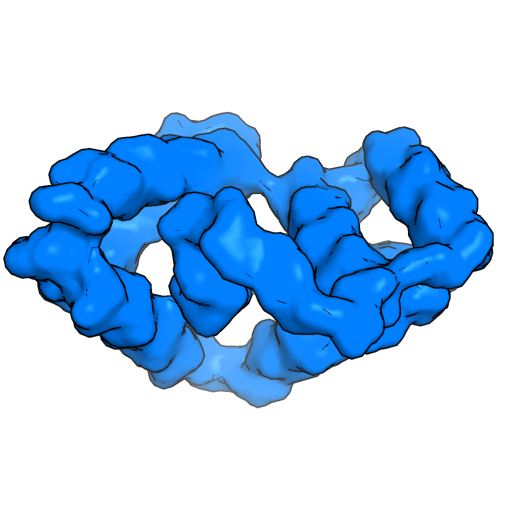 O O . GLU A 1 81 ? -1.339 3.551 -13.710 1.00 94.38 81 GLU A O 1
ATOM 678 N N . SER A 1 82 ? -0.594 1.434 -13.610 1.00 92.69 82 SER A N 1
ATOM 679 C CA . SER A 1 82 ? -1.624 0.966 -12.670 1.00 92.69 82 SER A CA 1
ATOM 680 C C . SER A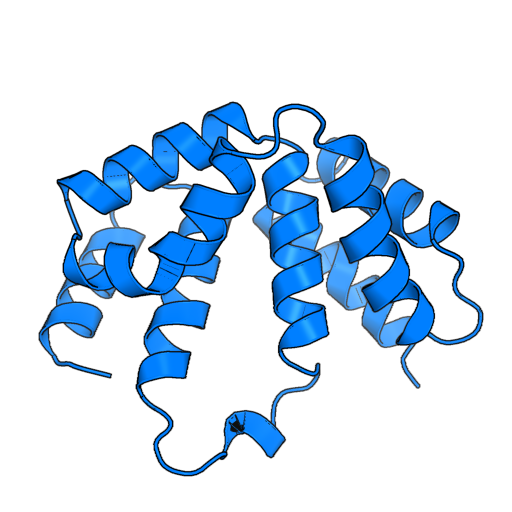 1 82 ? -1.459 1.565 -11.266 1.00 92.69 82 SER A C 1
ATOM 682 O O . SER A 1 82 ? -2.443 1.890 -10.614 1.00 92.69 82 SER A O 1
ATOM 684 N N . VAL A 1 83 ? -0.223 1.787 -10.807 1.00 94.31 83 VAL A N 1
ATOM 685 C CA . VAL A 1 83 ? 0.073 2.345 -9.466 1.00 94.31 83 VAL A CA 1
ATOM 686 C C . VAL A 1 83 ? 0.356 3.851 -9.478 1.00 94.31 83 VAL A C 1
ATOM 688 O O . VAL A 1 83 ? 0.652 4.455 -8.443 1.00 94.31 83 VAL A O 1
ATOM 691 N N . ARG A 1 84 ? 0.272 4.489 -10.649 1.00 94.62 84 ARG A N 1
ATOM 692 C CA . ARG A 1 84 ? 0.657 5.888 -10.862 1.00 94.62 84 ARG A CA 1
ATOM 693 C C . ARG A 1 84 ? -0.111 6.852 -9.966 1.00 94.62 84 ARG A C 1
ATOM 695 O O . ARG A 1 84 ? 0.479 7.814 -9.469 1.00 94.62 84 ARG A O 1
ATOM 702 N N . ASN A 1 85 ? -1.404 6.607 -9.765 1.00 92.88 85 ASN A N 1
ATOM 703 C CA . ASN A 1 85 ? -2.246 7.457 -8.925 1.00 92.88 85 ASN A CA 1
ATOM 704 C C . ASN A 1 85 ? -1.785 7.405 -7.467 1.00 92.88 85 ASN A C 1
ATOM 706 O O . ASN A 1 85 ? -1.525 8.455 -6.887 1.00 92.88 85 ASN A O 1
ATOM 710 N N . LEU A 1 86 ? -1.570 6.207 -6.915 1.00 93.50 86 LEU A N 1
ATOM 711 C CA . LEU A 1 86 ? -1.030 6.035 -5.566 1.00 93.50 86 LEU A CA 1
ATOM 712 C C . LEU A 1 86 ? 0.356 6.684 -5.425 1.00 93.50 86 LEU A C 1
ATOM 714 O O . LEU A 1 86 ? 0.571 7.484 -4.517 1.00 93.50 86 LEU A O 1
ATOM 718 N N . SER A 1 87 ? 1.274 6.412 -6.359 1.00 93.50 87 SER A N 1
ATOM 719 C CA . SER A 1 87 ? 2.613 7.021 -6.378 1.00 93.50 87 SER A CA 1
ATOM 720 C C . SER A 1 87 ? 2.546 8.557 -6.385 1.00 93.50 87 SER A C 1
ATOM 722 O O . SER A 1 87 ? 3.258 9.216 -5.626 1.00 93.50 87 SER A O 1
ATOM 724 N N . SER A 1 88 ? 1.643 9.134 -7.184 1.00 92.38 88 SER A N 1
ATOM 725 C CA . SER A 1 88 ? 1.440 10.586 -7.261 1.00 92.38 88 SER A CA 1
ATOM 726 C C . SER A 1 88 ? 0.840 11.149 -5.972 1.00 92.38 88 SER A C 1
ATOM 728 O O . SER A 1 88 ? 1.314 12.171 -5.479 1.00 92.38 88 SER A O 1
ATOM 730 N N . THR A 1 89 ? -0.152 10.472 -5.388 1.00 92.19 89 THR A N 1
ATOM 731 C CA . THR A 1 89 ? -0.760 10.838 -4.100 1.00 92.19 89 THR A CA 1
ATOM 732 C C . THR A 1 89 ? 0.283 10.869 -2.985 1.00 92.19 89 THR A C 1
ATOM 734 O O . THR A 1 89 ? 0.335 11.833 -2.219 1.00 92.19 89 THR A O 1
ATOM 737 N N . LEU A 1 90 ? 1.162 9.866 -2.926 1.00 90.88 90 LEU A N 1
ATOM 738 C CA . LEU A 1 90 ? 2.257 9.823 -1.958 1.00 90.88 90 LEU A CA 1
ATOM 739 C C . LEU A 1 90 ? 3.271 10.947 -2.196 1.00 90.88 90 LEU A C 1
ATOM 741 O O . LEU A 1 90 ? 3.791 11.514 -1.239 1.00 90.88 90 LEU A O 1
ATOM 745 N N . LEU A 1 91 ? 3.558 11.303 -3.450 1.00 88.69 91 LEU A N 1
ATOM 746 C CA . LEU A 1 91 ? 4.531 12.345 -3.782 1.00 88.69 91 LEU A CA 1
ATOM 747 C C . LEU A 1 91 ? 4.015 13.766 -3.487 1.00 88.69 91 LEU A C 1
ATOM 749 O O . LEU A 1 91 ? 4.759 14.576 -2.935 1.00 88.69 91 LEU A O 1
ATOM 753 N N . ILE A 1 92 ? 2.765 14.070 -3.851 1.00 85.81 92 ILE A N 1
ATOM 754 C CA . ILE A 1 92 ? 2.201 15.434 -3.842 1.00 85.81 92 ILE A CA 1
ATOM 755 C C . ILE A 1 92 ? 1.835 15.906 -2.429 1.00 85.81 92 ILE A C 1
ATOM 757 O O . ILE A 1 92 ? 1.983 17.091 -2.119 1.00 85.81 92 ILE A O 1
ATOM 761 N N . ASN A 1 93 ? 1.375 15.004 -1.562 1.00 77.00 93 ASN A N 1
ATOM 762 C CA . ASN A 1 93 ? 0.957 15.366 -0.210 1.00 77.00 93 ASN A CA 1
ATOM 763 C C . ASN A 1 93 ? 2.180 15.588 0.693 1.00 77.00 93 ASN A C 1
ATOM 765 O O . ASN A 1 93 ? 2.708 14.663 1.306 1.00 77.00 93 ASN A O 1
ATOM 769 N N . MET A 1 94 ? 2.649 16.841 0.733 1.00 66.31 94 MET A N 1
ATOM 770 C CA . MET A 1 94 ? 3.742 17.291 1.606 1.00 66.31 94 MET A CA 1
ATOM 771 C C . MET A 1 94 ? 3.376 17.198 3.092 1.00 66.31 94 MET A C 1
ATOM 773 O O . MET A 1 94 ? 4.233 16.867 3.906 1.00 66.31 94 MET A O 1
ATOM 777 N N . ASP A 1 95 ? 2.113 17.468 3.432 1.00 74.25 95 ASP A N 1
ATOM 778 C CA . ASP A 1 95 ? 1.547 17.161 4.744 1.00 74.25 95 ASP A CA 1
ATOM 779 C C . ASP A 1 95 ? 0.842 15.805 4.666 1.00 74.25 95 ASP A C 1
ATOM 781 O O . ASP A 1 95 ? -0.330 15.700 4.297 1.00 74.25 95 ASP A O 1
ATOM 785 N N . TYR A 1 96 ? 1.593 14.748 4.966 1.00 82.38 96 TYR A N 1
ATOM 786 C CA . TYR A 1 96 ? 1.061 13.392 4.934 1.00 82.38 96 TYR A CA 1
ATOM 787 C C . TYR A 1 96 ? 0.085 13.111 6.079 1.00 82.38 96 TYR A C 1
ATOM 789 O O . TYR A 1 96 ? -0.626 12.115 6.009 1.00 82.38 96 TYR A O 1
ATOM 797 N N . HIS A 1 97 ? -0.001 13.973 7.098 1.00 86.38 97 HIS A N 1
ATOM 798 C CA . HIS A 1 97 ? -0.848 13.729 8.262 1.00 86.38 97 HIS A CA 1
ATOM 799 C C . HIS A 1 97 ? -2.334 13.783 7.896 1.00 86.38 97 HIS A C 1
ATOM 801 O O . HIS A 1 97 ? -3.117 12.946 8.334 1.00 86.38 97 HIS A O 1
ATOM 807 N N . SER A 1 98 ? -2.715 14.706 7.007 1.00 88.31 98 SER A N 1
ATOM 808 C CA . SER A 1 98 ? -4.088 14.781 6.487 1.00 88.31 98 SER A CA 1
ATOM 809 C C . SER A 1 98 ? -4.481 13.518 5.712 1.00 88.31 98 SER A C 1
ATOM 811 O O . SER A 1 98 ? -5.607 13.038 5.835 1.00 88.31 98 SER A O 1
ATOM 813 N N . LEU A 1 99 ? -3.544 12.967 4.937 1.00 90.88 99 LEU A N 1
ATOM 814 C CA . LEU A 1 99 ? -3.754 11.746 4.161 1.00 90.88 99 LEU A CA 1
ATOM 815 C C . LEU A 1 99 ? -3.820 10.508 5.070 1.00 90.88 99 LEU A C 1
ATOM 817 O O . LEU A 1 99 ? -4.665 9.637 4.884 1.00 90.88 99 LEU A O 1
ATOM 821 N N . GLU A 1 100 ? -2.960 10.461 6.085 1.00 93.12 100 GLU A N 1
ATOM 822 C CA . GLU A 1 100 ? -2.949 9.424 7.115 1.00 93.12 100 GLU A CA 1
ATOM 823 C C . GLU A 1 100 ? -4.274 9.401 7.897 1.00 93.12 100 GLU A C 1
ATOM 825 O O . GLU A 1 100 ? -4.884 8.343 8.062 1.00 93.12 100 GLU A O 1
ATOM 830 N N . GLU A 1 101 ? -4.777 10.572 8.306 1.00 93.94 101 GLU A N 1
ATOM 831 C CA . GLU A 1 101 ? -6.084 10.695 8.953 1.00 93.94 101 GLU A CA 1
ATOM 832 C C . GLU A 1 101 ? -7.241 10.265 8.046 1.00 93.94 101 GLU A C 1
ATOM 834 O O . GLU A 1 101 ? -8.207 9.675 8.535 1.00 93.94 101 GLU A O 1
ATOM 839 N N . GLU A 1 102 ? -7.180 10.578 6.749 1.00 93.94 102 GLU A N 1
ATOM 840 C CA . GLU A 1 102 ? -8.209 10.176 5.789 1.00 93.94 102 GLU A CA 1
ATOM 841 C C . GLU A 1 102 ? -8.283 8.652 5.666 1.00 93.94 102 GLU A C 1
ATOM 843 O O . GLU A 1 102 ? -9.362 8.078 5.829 1.00 93.94 102 GLU A O 1
ATOM 848 N N . TYR A 1 103 ? -7.146 7.993 5.434 1.00 95.38 103 TYR A N 1
ATOM 849 C CA . TYR A 1 103 ? -7.102 6.537 5.325 1.00 95.38 103 TYR A CA 1
ATOM 850 C C . TYR A 1 103 ? -7.512 5.853 6.631 1.00 95.38 103 TYR A C 1
ATOM 852 O O . TYR A 1 103 ? -8.314 4.918 6.615 1.00 95.38 103 TYR A O 1
ATOM 860 N N . ALA A 1 104 ? -7.025 6.345 7.774 1.00 96.25 104 ALA A N 1
ATOM 861 C CA . ALA A 1 104 ? -7.394 5.792 9.072 1.00 96.25 104 ALA A CA 1
ATOM 862 C C . ALA A 1 104 ? -8.893 5.933 9.355 1.00 96.25 104 ALA A C 1
ATOM 864 O O . ALA A 1 104 ? -9.499 5.016 9.906 1.00 96.25 104 ALA A O 1
ATOM 865 N N . ARG A 1 105 ? -9.505 7.052 8.945 1.00 96.12 105 ARG A N 1
ATOM 866 C CA . ARG A 1 105 ? -10.950 7.265 9.070 1.00 96.12 105 ARG A CA 1
ATOM 867 C C . ARG A 1 105 ? -11.739 6.277 8.214 1.00 96.12 105 ARG A C 1
ATOM 869 O O . ARG A 1 105 ? -12.634 5.639 8.748 1.00 96.12 105 ARG A O 1
ATOM 876 N N . LYS A 1 106 ? -11.368 6.086 6.943 1.00 95.31 106 LYS A N 1
ATOM 877 C CA . LYS A 1 106 ? -12.028 5.114 6.048 1.00 95.31 106 LYS A CA 1
ATOM 878 C C . LYS A 1 106 ? -12.004 3.694 6.618 1.00 95.31 106 LYS A C 1
ATOM 880 O O . LYS A 1 106 ? -13.018 3.004 6.606 1.00 95.31 106 LYS A O 1
ATOM 885 N N . ILE A 1 107 ? -10.864 3.272 7.169 1.00 95.19 107 ILE A N 1
ATOM 886 C CA . ILE A 1 107 ? -10.725 1.948 7.794 1.00 95.19 107 ILE A CA 1
ATOM 887 C C . ILE A 1 107 ? -11.536 1.860 9.093 1.00 95.19 107 ILE A C 1
ATOM 889 O O . ILE A 1 107 ? -12.200 0.853 9.327 1.00 95.19 107 ILE A O 1
ATOM 893 N N . ALA A 1 108 ? -11.506 2.900 9.929 1.00 94.56 108 ALA A N 1
ATOM 894 C CA . ALA A 1 108 ? -12.270 2.943 11.174 1.00 94.56 108 ALA A CA 1
ATOM 895 C C . ALA A 1 108 ? -13.787 2.910 10.925 1.00 94.56 108 ALA A C 1
ATOM 897 O O . ALA A 1 108 ? -14.495 2.208 11.634 1.00 94.56 108 ALA A O 1
ATOM 898 N N . ASP A 1 109 ? -14.275 3.600 9.890 1.00 92.88 109 ASP A N 1
ATOM 899 C CA . ASP A 1 109 ? -15.693 3.596 9.509 1.00 92.88 109 ASP A CA 1
ATOM 900 C C . ASP A 1 109 ? -16.156 2.215 9.000 1.00 92.88 109 ASP A C 1
ATOM 902 O O . ASP A 1 109 ? -17.334 1.868 9.114 1.00 92.88 109 ASP A O 1
ATOM 906 N N . TYR A 1 110 ? -15.234 1.410 8.461 1.00 91.12 110 TYR A N 1
ATOM 907 C CA . TYR A 1 110 ? -15.487 0.032 8.032 1.00 91.12 110 TYR A CA 1
ATOM 908 C C . TYR A 1 110 ? -15.419 -0.984 9.184 1.00 91.12 110 TYR A C 1
ATOM 910 O O . TYR A 1 110 ? -16.173 -1.960 9.201 1.00 91.12 110 TYR A O 1
ATOM 918 N N . ALA A 1 111 ? -14.527 -0.776 10.153 1.00 90.50 111 ALA A N 1
ATOM 919 C CA . ALA A 1 111 ? -14.299 -1.696 11.261 1.00 90.50 111 ALA A CA 1
ATOM 920 C C . ALA A 1 111 ? -15.229 -1.412 12.453 1.00 90.50 111 ALA A C 1
ATOM 922 O O . ALA A 1 111 ? -15.381 -0.282 12.914 1.00 90.50 111 ALA A O 1
ATOM 923 N N . LYS A 1 112 ? -15.836 -2.456 13.024 1.00 87.06 112 LYS A N 1
ATOM 924 C CA . LYS A 1 112 ? -16.769 -2.284 14.141 1.00 87.06 112 LYS A CA 1
ATOM 925 C C . LYS A 1 112 ? -16.050 -1.788 15.397 1.00 87.06 112 LYS A C 1
ATOM 927 O O . LYS A 1 112 ? -14.982 -2.292 15.744 1.00 87.06 112 LYS A O 1
ATOM 932 N N . ASP A 1 113 ? -16.672 -0.833 16.093 1.00 88.69 113 ASP A N 1
ATOM 933 C CA . ASP A 1 113 ? -16.206 -0.280 17.374 1.00 88.69 1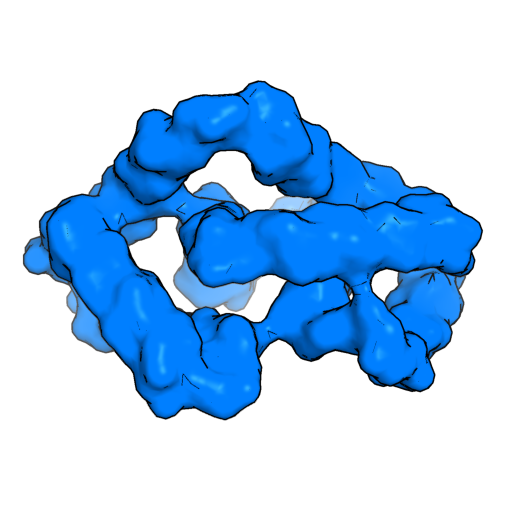13 ASP A CA 1
ATOM 934 C C . ASP A 1 113 ? -14.737 0.190 17.345 1.00 88.69 113 ASP A C 1
ATOM 936 O O . ASP A 1 113 ? -14.046 0.165 18.363 1.00 88.69 113 ASP A O 1
ATOM 940 N N . THR A 1 114 ? -14.247 0.597 16.171 1.00 93.88 114 THR A N 1
ATOM 941 C CA . THR A 1 114 ? -12.844 0.944 15.943 1.00 93.88 114 THR A CA 1
ATOM 942 C C . THR A 1 114 ? -12.710 2.450 15.750 1.00 93.88 114 THR A C 1
ATOM 944 O O . THR A 1 114 ? -13.455 3.066 14.995 1.00 93.88 114 THR A O 1
ATOM 947 N N . SER A 1 115 ? -11.757 3.063 16.450 1.00 95.44 115 SER A N 1
ATOM 948 C CA . SER A 1 115 ? -11.440 4.488 16.289 1.00 95.44 115 SER A CA 1
ATOM 949 C C . SER A 1 115 ? -10.307 4.697 15.286 1.00 95.44 115 SER A C 1
ATOM 951 O O . SER A 1 115 ? -9.473 3.810 15.082 1.00 95.44 115 SER A O 1
ATOM 953 N N . LYS A 1 116 ? -10.221 5.898 14.700 1.00 95.56 116 LYS A N 1
ATOM 954 C CA . LYS A 1 116 ? -9.081 6.260 13.843 1.00 95.56 116 LYS A CA 1
ATOM 955 C C . LYS A 1 116 ? -7.758 6.172 14.616 1.00 95.56 116 LYS A C 1
ATOM 957 O O . LYS A 1 116 ? -6.761 5.718 14.070 1.00 95.56 116 LYS A O 1
ATOM 962 N N . GLU A 1 117 ? -7.750 6.542 15.898 1.00 96.31 117 GLU A N 1
ATOM 963 C CA . GLU A 1 117 ? -6.570 6.471 16.762 1.00 96.31 117 GLU A CA 1
ATOM 964 C C . GLU A 1 117 ? -6.106 5.024 16.967 1.00 96.31 117 GLU A C 1
ATOM 966 O O . GLU A 1 117 ? -4.904 4.761 17.006 1.00 96.31 117 GLU A O 1
ATOM 971 N N . GLU A 1 118 ? -7.044 4.077 17.058 1.00 95.88 118 GLU A N 1
ATOM 972 C CA . GLU A 1 118 ? -6.735 2.649 17.146 1.00 95.88 118 GLU A CA 1
ATOM 973 C C . GLU A 1 118 ? -6.107 2.138 15.840 1.00 95.88 118 GLU A C 1
ATOM 975 O O . GLU A 1 118 ? -5.068 1.479 15.889 1.00 95.88 118 GLU A O 1
ATOM 980 N N . VAL 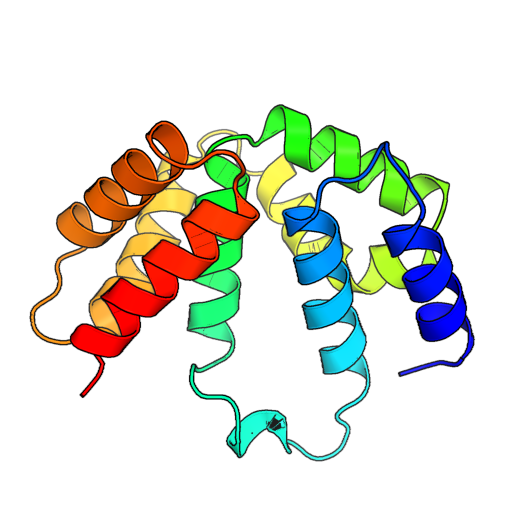A 1 119 ? -6.653 2.522 14.678 1.00 96.88 119 VAL A N 1
ATOM 981 C CA . VAL A 1 119 ? -6.073 2.199 13.358 1.00 96.88 119 VAL A CA 1
ATOM 982 C C . VAL A 1 119 ? -4.636 2.714 13.234 1.00 96.88 119 VAL A C 1
ATOM 984 O O . VAL A 1 119 ? -3.736 1.956 12.861 1.00 96.88 119 VAL A O 1
ATOM 987 N N . LEU A 1 120 ? -4.400 3.982 13.580 1.00 96.44 120 LEU A N 1
ATOM 988 C CA . LEU A 1 120 ? -3.068 4.595 13.528 1.00 96.44 120 LEU A CA 1
ATOM 989 C C . LEU A 1 120 ? -2.090 3.905 14.486 1.00 96.44 120 LEU A C 1
ATOM 991 O O . LEU A 1 120 ? -0.965 3.583 14.105 1.00 96.44 120 LEU A O 1
ATOM 995 N N . SER A 1 121 ? -2.537 3.611 15.709 1.00 96.00 121 SER A N 1
ATOM 996 C CA . SER A 1 121 ? -1.737 2.909 16.717 1.00 96.00 121 SER A CA 1
ATOM 997 C C . SER A 1 121 ? -1.324 1.508 16.253 1.00 96.00 121 SER A C 1
ATOM 999 O O . SER A 1 121 ? -0.158 1.129 16.379 1.00 96.00 121 SER A O 1
ATOM 1001 N N . HIS A 1 122 ? -2.248 0.742 15.664 1.00 96.25 122 HIS A N 1
ATOM 1002 C CA . HIS A 1 122 ? -1.937 -0.579 15.116 1.00 96.25 122 HIS A CA 1
ATOM 1003 C C . HIS A 1 122 ? -1.008 -0.505 13.905 1.00 96.25 122 HIS A C 1
ATOM 1005 O O . HIS A 1 122 ? -0.073 -1.301 13.818 1.00 96.25 122 HIS A O 1
ATOM 1011 N N . THR A 1 123 ? -1.211 0.470 13.019 1.00 96.00 123 THR A N 1
ATOM 1012 C CA . THR A 1 123 ? -0.339 0.703 11.858 1.00 96.00 123 THR A CA 1
ATOM 1013 C C . THR A 1 123 ? 1.102 0.974 12.300 1.00 96.00 123 THR A C 1
ATOM 1015 O O . THR A 1 123 ? 2.023 0.291 11.845 1.00 96.00 123 THR A O 1
ATOM 1018 N N . ASP A 1 124 ? 1.308 1.903 13.242 1.00 94.94 124 ASP A N 1
ATOM 1019 C CA . ASP A 1 124 ? 2.635 2.228 13.786 1.00 94.94 124 ASP A CA 1
ATOM 1020 C C . ASP A 1 124 ? 3.251 1.028 14.527 1.00 94.94 124 ASP A C 1
ATOM 1022 O O . ASP A 1 124 ? 4.394 0.634 14.276 1.00 94.94 124 ASP A O 1
ATOM 1026 N N . SER A 1 125 ? 2.473 0.380 15.401 1.00 96.50 125 SER A N 1
ATOM 1027 C CA . SER A 1 125 ? 2.936 -0.757 16.200 1.00 96.50 125 SER A CA 1
ATOM 1028 C C . SER A 1 125 ? 3.366 -1.947 15.337 1.00 96.50 125 SER A C 1
ATOM 1030 O O . SER A 1 125 ? 4.432 -2.534 15.564 1.00 96.50 125 SER A O 1
ATOM 1032 N N . PHE A 1 126 ? 2.571 -2.313 14.328 1.00 96.81 126 PHE A N 1
ATOM 1033 C CA . PHE A 1 126 ? 2.894 -3.424 13.435 1.00 96.81 126 PHE A CA 1
ATOM 1034 C C . PHE A 1 126 ? 4.058 -3.085 12.512 1.00 96.81 126 PHE A C 1
ATOM 1036 O O . PHE A 1 126 ? 4.931 -3.935 12.341 1.00 96.81 126 PHE A O 1
ATOM 1043 N N . SER A 1 127 ? 4.150 -1.852 12.013 1.00 94.56 127 SER A N 1
ATOM 1044 C CA . SER A 1 127 ? 5.280 -1.423 11.178 1.00 94.56 127 SER A CA 1
ATOM 1045 C C . SER A 1 127 ? 6.611 -1.480 11.929 1.00 94.56 127 SER A C 1
ATOM 1047 O O . SER A 1 127 ? 7.613 -1.925 11.378 1.00 94.56 127 SER A O 1
ATOM 1049 N N . ARG A 1 128 ? 6.630 -1.106 13.217 1.00 93.56 128 ARG A N 1
ATOM 1050 C CA . ARG A 1 128 ? 7.850 -1.127 14.049 1.00 93.56 128 ARG A CA 1
ATOM 1051 C C . ARG A 1 128 ? 8.257 -2.511 14.543 1.00 93.56 128 ARG A C 1
ATOM 1053 O O . ARG A 1 128 ? 9.421 -2.717 14.879 1.00 93.56 128 ARG A O 1
ATOM 1060 N N . SER A 1 129 ? 7.301 -3.429 14.680 1.00 94.44 129 SER A N 1
ATOM 1061 C CA . SER A 1 129 ? 7.538 -4.750 15.280 1.00 94.44 129 SER A CA 1
ATOM 1062 C C . SER A 1 129 ? 7.665 -5.889 14.267 1.00 94.44 129 SER A C 1
ATOM 1064 O O . SER A 1 129 ? 8.016 -6.999 14.667 1.00 94.44 129 SER A O 1
ATOM 1066 N N . SER A 1 130 ? 7.382 -5.640 12.988 1.00 94.25 130 SER A N 1
ATOM 1067 C CA . SER A 1 130 ? 7.481 -6.636 11.910 1.00 94.25 130 SER A CA 1
ATOM 1068 C C . SER A 1 130 ? 8.821 -6.530 11.181 1.00 94.25 130 SER A C 1
ATOM 1070 O O . SER A 1 130 ? 9.503 -5.509 11.255 1.00 94.25 130 SER A O 1
ATOM 1072 N N . LYS A 1 131 ? 9.229 -7.593 10.479 1.00 90.75 131 LYS A N 1
ATOM 1073 C CA . LYS A 1 131 ? 10.511 -7.618 9.752 1.00 90.75 131 LYS A CA 1
ATOM 1074 C C . LYS A 1 131 ? 10.432 -6.906 8.404 1.00 90.75 131 LYS A C 1
ATOM 1076 O O . LYS A 1 131 ? 11.464 -6.517 7.863 1.00 90.75 131 LYS A O 1
ATOM 1081 N N . SER A 1 132 ? 9.228 -6.765 7.858 1.00 92.62 132 SER A N 1
ATOM 1082 C CA . SER A 1 132 ? 8.933 -6.035 6.628 1.00 92.62 132 SER A CA 1
ATOM 1083 C C . SER A 1 132 ? 7.572 -5.344 6.736 1.00 92.62 132 SER A C 1
ATOM 1085 O O . SER A 1 132 ? 6.746 -5.704 7.576 1.00 92.62 132 SER A O 1
ATOM 1087 N N . LEU A 1 133 ? 7.323 -4.362 5.864 1.00 93.31 133 LEU A N 1
ATOM 1088 C CA . LEU A 1 133 ? 6.010 -3.718 5.787 1.00 93.31 133 LEU A CA 1
ATOM 1089 C C . LEU A 1 133 ? 4.921 -4.659 5.258 1.00 93.31 133 LEU A C 1
ATOM 1091 O O . LEU A 1 133 ? 3.785 -4.540 5.687 1.00 93.31 133 LEU A O 1
ATOM 1095 N N . SER A 1 134 ? 5.263 -5.614 4.391 1.00 93.12 134 SER A N 1
ATOM 1096 C CA . SER A 1 134 ? 4.327 -6.650 3.922 1.00 93.12 134 SER A CA 1
ATOM 1097 C C . SER A 1 134 ? 3.865 -7.544 5.089 1.00 93.12 134 SER A C 1
ATOM 1099 O O . SER A 1 134 ? 2.670 -7.674 5.329 1.00 93.12 134 SER A O 1
ATOM 1101 N N . GLU A 1 135 ? 4.783 -7.998 5.958 1.00 95.44 135 GLU A N 1
ATOM 1102 C CA . GLU A 1 135 ? 4.406 -8.717 7.191 1.00 95.44 135 GLU A CA 1
ATOM 1103 C C . GLU A 1 135 ? 3.553 -7.839 8.129 1.00 95.44 135 GLU A C 1
ATOM 1105 O O . GLU A 1 135 ? 2.642 -8.323 8.805 1.00 95.44 135 GLU A O 1
ATOM 1110 N N . ALA A 1 136 ? 3.836 -6.536 8.187 1.00 96.00 136 ALA A N 1
ATOM 1111 C CA . ALA A 1 136 ? 3.053 -5.606 8.990 1.00 96.00 136 ALA A CA 1
ATOM 1112 C C . ALA A 1 136 ? 1.617 -5.446 8.457 1.00 96.00 136 ALA A C 1
ATOM 1114 O O . ALA A 1 136 ? 0.681 -5.414 9.259 1.00 96.00 136 ALA A O 1
ATOM 1115 N N . VAL A 1 137 ? 1.445 -5.411 7.131 1.00 96.00 137 VAL A N 1
ATOM 1116 C CA . VAL A 1 137 ? 0.144 -5.410 6.449 1.00 96.00 137 VAL A CA 1
ATOM 1117 C C . VAL A 1 137 ? -0.628 -6.697 6.748 1.00 96.00 137 VAL A C 1
ATOM 1119 O O . VAL A 1 137 ? -1.783 -6.619 7.159 1.00 96.00 137 VAL A O 1
ATOM 1122 N N . ASP A 1 138 ? 0.003 -7.870 6.664 1.00 94.50 138 ASP A N 1
ATOM 1123 C CA . ASP A 1 138 ? -0.645 -9.153 6.989 1.00 94.50 138 ASP A CA 1
ATOM 1124 C C . ASP A 1 138 ? -1.167 -9.196 8.434 1.00 94.50 138 ASP A C 1
ATOM 1126 O O . ASP A 1 138 ? -2.288 -9.641 8.723 1.00 94.50 138 ASP A O 1
ATOM 1130 N N . ARG A 1 139 ? -0.355 -8.702 9.376 1.00 96.31 139 ARG A N 1
ATOM 1131 C CA . ARG A 1 139 ? -0.747 -8.587 10.788 1.00 96.31 139 ARG A CA 1
ATOM 1132 C C . ARG A 1 139 ? -1.876 -7.582 10.976 1.00 96.31 139 ARG A C 1
ATOM 1134 O O . ARG A 1 139 ? -2.762 -7.817 11.800 1.00 96.31 139 ARG A O 1
ATOM 1141 N N . PHE A 1 140 ? -1.858 -6.493 10.215 1.00 96.25 140 PHE A N 1
ATOM 1142 C CA . PHE A 1 140 ? -2.921 -5.502 10.222 1.00 96.25 140 PHE A CA 1
ATOM 1143 C C . PHE A 1 140 ? -4.236 -6.079 9.706 1.00 96.25 140 PHE A C 1
ATOM 1145 O O . PHE A 1 140 ? -5.247 -5.935 10.387 1.00 96.25 140 PHE A O 1
ATOM 1152 N N . TYR A 1 141 ? -4.230 -6.805 8.587 1.00 94.12 141 TYR A N 1
ATOM 1153 C CA . TYR A 1 141 ? -5.425 -7.486 8.085 1.00 94.12 141 TYR A CA 1
ATOM 1154 C C . TYR A 1 141 ? -5.944 -8.531 9.068 1.00 94.12 141 TYR A C 1
ATOM 1156 O O . TYR A 1 141 ? -7.137 -8.561 9.348 1.00 94.12 141 TYR A O 1
ATOM 1164 N N . SER A 1 142 ? -5.057 -9.311 9.694 1.00 93.56 142 SER A N 1
ATOM 1165 C CA . SER A 1 142 ? -5.450 -10.268 10.739 1.00 93.56 142 SER A CA 1
ATOM 1166 C C . SER A 1 142 ? -6.193 -9.592 11.900 1.00 93.56 142 SER A C 1
ATOM 1168 O O . SER A 1 142 ? -7.164 -10.133 12.433 1.00 93.56 142 SER A O 1
ATOM 1170 N N . TRP A 1 143 ? -5.750 -8.394 12.297 1.00 94.56 143 TRP A N 1
ATOM 1171 C CA . TRP A 1 143 ? -6.446 -7.574 13.286 1.00 94.56 143 TRP A CA 1
ATOM 1172 C C . TRP A 1 143 ? -7.761 -7.007 12.736 1.00 94.56 143 TRP A C 1
ATOM 1174 O O . TRP A 1 143 ? -8.793 -7.150 13.391 1.00 94.56 143 TRP A O 1
ATOM 1184 N N . LEU A 1 144 ? -7.761 -6.436 11.531 1.00 92.69 144 LEU A N 1
ATOM 1185 C CA . LEU A 1 144 ? -8.942 -5.850 10.897 1.00 92.69 144 LEU A CA 1
ATOM 1186 C C . LEU A 1 144 ? -10.071 -6.882 10.737 1.00 92.69 144 LEU A C 1
ATOM 1188 O O . LEU A 1 144 ? -11.213 -6.613 11.103 1.00 92.69 144 LEU A O 1
ATOM 1192 N N . HIS A 1 145 ? -9.739 -8.104 10.311 1.00 90.75 145 HIS A N 1
ATOM 1193 C CA . HIS A 1 145 ? -10.667 -9.237 10.178 1.00 90.75 145 HIS A CA 1
ATOM 1194 C C . HIS A 1 145 ? -11.295 -9.667 11.503 1.00 90.75 145 HIS A C 1
ATOM 1196 O O . HIS A 1 145 ? -12.396 -10.219 11.520 1.00 90.75 145 HIS A O 1
ATOM 1202 N N . SER A 1 146 ? -10.616 -9.419 12.626 1.00 89.38 146 SER A N 1
ATOM 1203 C CA . SER A 1 146 ? -11.178 -9.663 13.960 1.00 89.38 146 SER A CA 1
ATOM 1204 C C . SER A 1 146 ? -12.221 -8.614 14.372 1.00 89.38 146 SER A C 1
ATOM 1206 O O . SER A 1 146 ? -12.964 -8.839 15.329 1.00 89.38 146 SER A O 1
ATOM 1208 N N . ARG A 1 147 ? -12.288 -7.482 13.653 1.00 83.19 147 ARG A N 1
ATOM 1209 C CA . ARG A 1 147 ? -13.184 -6.340 13.903 1.00 83.19 147 ARG A CA 1
ATOM 1210 C C . ARG A 1 147 ? -14.283 -6.178 12.849 1.00 83.19 147 ARG A C 1
ATOM 1212 O O . ARG A 1 147 ? -15.278 -5.517 13.125 1.00 83.19 147 ARG A O 1
ATOM 1219 N N . SER A 1 148 ? -14.136 -6.761 11.660 1.00 67.31 148 SER A N 1
ATOM 1220 C CA . SER A 1 148 ? -15.079 -6.617 10.537 1.00 67.31 148 SER A CA 1
ATOM 1221 C C . SER A 1 148 ? -16.204 -7.672 10.497 1.00 67.31 148 SER A C 1
ATOM 1223 O O . SER A 1 148 ? -16.792 -7.907 9.442 1.00 67.31 148 SER A O 1
ATOM 1225 N N . ARG A 1 149 ? -16.548 -8.304 11.634 1.00 58.06 149 ARG A N 1
ATOM 1226 C CA . ARG A 1 149 ? -17.628 -9.311 11.747 1.00 58.06 149 ARG A CA 1
ATOM 1227 C C . ARG A 1 149 ? -18.663 -8.993 12.825 1.00 58.06 149 ARG A C 1
ATOM 1229 O O . ARG A 1 149 ? -18.275 -8.608 13.951 1.00 58.06 149 ARG A O 1
#